Protein AF-X1HL07-F1 (afdb_monomer_lite)

Structure (mmCIF, N/CA/C/O backbone):
data_AF-X1HL07-F1
#
_entry.id   AF-X1HL07-F1
#
loop_
_atom_site.group_PDB
_atom_site.id
_atom_site.type_symbol
_atom_site.label_atom_id
_atom_site.label_alt_id
_atom_site.label_comp_id
_atom_site.label_asym_id
_atom_site.label_entity_id
_atom_site.label_seq_id
_atom_site.pdbx_PDB_ins_code
_atom_site.Cartn_x
_atom_site.Cartn_y
_atom_site.Cartn_z
_atom_site.occupancy
_atom_site.B_iso_or_equiv
_atom_site.auth_seq_id
_atom_site.auth_comp_id
_atom_site.auth_asym_id
_atom_site.auth_atom_id
_atom_site.pdbx_PDB_model_num
ATOM 1 N N . MET A 1 1 ? 3.303 -5.827 -23.801 1.00 45.56 1 MET A N 1
ATOM 2 C CA . MET A 1 1 ? 2.595 -4.565 -23.507 1.00 45.56 1 MET A CA 1
ATOM 3 C C . MET A 1 1 ? 2.241 -4.603 -22.031 1.00 45.56 1 MET A C 1
ATOM 5 O O . MET A 1 1 ? 1.543 -5.525 -21.634 1.00 45.56 1 MET A O 1
ATOM 9 N N . THR A 1 2 ? 2.821 -3.728 -21.212 1.00 63.47 2 THR A N 1
ATOM 10 C CA . THR A 1 2 ? 2.448 -3.569 -19.796 1.00 63.47 2 THR A CA 1
ATOM 11 C C . THR A 1 2 ? 1.258 -2.620 -19.727 1.00 63.47 2 THR A C 1
ATOM 13 O O . THR A 1 2 ? 1.302 -1.562 -20.354 1.00 63.47 2 THR A O 1
ATOM 16 N N . ASP A 1 3 ? 0.193 -2.996 -19.029 1.00 84.56 3 ASP A N 1
ATOM 17 C CA . ASP A 1 3 ? -0.925 -2.097 -18.741 1.00 84.56 3 ASP A CA 1
ATOM 18 C C . ASP A 1 3 ? -0.724 -1.376 -17.399 1.00 84.56 3 ASP A C 1
ATOM 20 O O . ASP A 1 3 ? 0.191 -1.688 -16.631 1.00 84.56 3 ASP A O 1
ATOM 24 N N . LYS A 1 4 ? -1.538 -0.341 -17.158 1.00 87.31 4 LYS A N 1
ATOM 25 C CA . LYS A 1 4 ? -1.341 0.608 -16.055 1.00 87.31 4 LYS A CA 1
ATOM 26 C C . LYS A 1 4 ? -1.355 -0.077 -14.686 1.00 87.31 4 LYS A C 1
ATOM 28 O O . LYS A 1 4 ? -0.523 0.256 -13.853 1.00 87.31 4 LYS A O 1
ATOM 33 N N . GLU A 1 5 ? -2.224 -1.062 -14.464 1.00 91.94 5 GLU A N 1
ATOM 34 C CA . GLU A 1 5 ? -2.338 -1.789 -13.191 1.00 91.94 5 GLU A CA 1
ATOM 35 C C . GLU A 1 5 ? -1.048 -2.526 -12.850 1.00 91.94 5 GLU A C 1
ATOM 37 O O . GLU A 1 5 ? -0.575 -2.472 -11.714 1.00 91.94 5 GLU A O 1
ATOM 42 N N . ARG A 1 6 ? -0.436 -3.165 -13.850 1.00 90.75 6 ARG A N 1
ATOM 43 C CA . ARG A 1 6 ? 0.857 -3.812 -13.673 1.00 90.75 6 ARG A CA 1
ATOM 44 C C . ARG A 1 6 ? 1.940 -2.799 -13.326 1.00 90.75 6 ARG A C 1
ATOM 46 O O . ARG A 1 6 ? 2.697 -3.038 -12.393 1.00 90.75 6 ARG A O 1
ATOM 53 N N . THR A 1 7 ? 1.992 -1.668 -14.032 1.00 89.31 7 THR A N 1
ATOM 54 C CA . THR A 1 7 ? 2.958 -0.595 -13.748 1.00 89.31 7 THR A CA 1
ATOM 55 C C . THR A 1 7 ? 2.790 -0.040 -12.333 1.00 89.31 7 THR A C 1
ATOM 57 O O . THR A 1 7 ? 3.783 0.143 -11.631 1.00 89.31 7 THR A O 1
ATOM 60 N N . VAL A 1 8 ? 1.549 0.172 -11.887 1.00 90.19 8 VAL A N 1
ATOM 61 C CA . VAL A 1 8 ? 1.236 0.591 -10.514 1.00 90.19 8 VAL A CA 1
ATOM 62 C C . VAL A 1 8 ? 1.814 -0.400 -9.508 1.00 90.19 8 VAL A C 1
ATOM 64 O O . VAL A 1 8 ? 2.568 -0.005 -8.619 1.00 90.19 8 VAL A O 1
ATOM 67 N N . LEU A 1 9 ? 1.522 -1.691 -9.666 1.00 93.19 9 LEU A N 1
ATOM 68 C CA . LEU A 1 9 ? 2.021 -2.718 -8.752 1.00 93.19 9 LEU A CA 1
ATOM 69 C C . LEU A 1 9 ? 3.541 -2.863 -8.800 1.00 93.19 9 LEU A C 1
ATOM 71 O O . LEU A 1 9 ? 4.159 -3.016 -7.749 1.00 93.19 9 LEU A O 1
ATOM 75 N N . ASP A 1 10 ? 4.151 -2.770 -9.980 1.00 90.62 10 ASP A N 1
ATOM 76 C CA . ASP A 1 10 ? 5.605 -2.813 -10.133 1.00 90.62 10 ASP A CA 1
ATOM 77 C C . ASP A 1 10 ? 6.269 -1.647 -9.380 1.00 90.62 10 ASP A C 1
ATOM 79 O O . ASP A 1 10 ? 7.224 -1.877 -8.633 1.00 90.62 10 ASP A O 1
ATOM 83 N N . CYS A 1 11 ? 5.724 -0.427 -9.463 1.00 89.88 11 CYS A N 1
ATOM 84 C CA . CYS A 1 11 ? 6.251 0.710 -8.704 1.00 89.88 11 CYS A CA 1
ATOM 85 C C . CYS A 1 11 ? 6.007 0.602 -7.190 1.00 89.88 11 CYS A C 1
ATOM 87 O O . CYS A 1 11 ? 6.864 1.008 -6.407 1.00 89.88 11 CYS A O 1
ATOM 89 N N . ILE A 1 12 ? 4.895 0.011 -6.743 1.00 92.12 12 ILE A N 1
ATOM 90 C CA . ILE A 1 12 ? 4.660 -0.257 -5.309 1.00 92.12 12 ILE A CA 1
ATOM 91 C C . ILE A 1 12 ? 5.617 -1.341 -4.789 1.00 92.12 12 ILE A C 1
ATOM 93 O O . ILE A 1 12 ? 6.099 -1.289 -3.652 1.00 92.12 12 ILE A O 1
ATOM 97 N N . ARG A 1 13 ? 5.891 -2.353 -5.613 1.00 91.38 13 ARG A N 1
ATOM 98 C CA . ARG A 1 13 ? 6.775 -3.473 -5.281 1.00 91.38 13 ARG A CA 1
ATOM 99 C C . ARG A 1 13 ? 8.238 -3.037 -5.232 1.00 91.38 13 ARG A C 1
ATOM 101 O O . ARG A 1 13 ? 8.970 -3.482 -4.344 1.00 91.38 13 ARG A O 1
ATOM 108 N N . ARG A 1 14 ? 8.642 -2.175 -6.168 1.00 86.75 14 ARG A N 1
ATOM 109 C CA . ARG A 1 14 ? 10.006 -1.665 -6.365 1.00 86.75 14 ARG A CA 1
ATOM 110 C C . ARG A 1 14 ? 10.023 -0.132 -6.431 1.00 86.75 14 ARG A C 1
ATOM 112 O O . ARG A 1 14 ? 10.353 0.436 -7.473 1.00 86.75 14 ARG A O 1
ATOM 119 N N . PRO A 1 15 ? 9.707 0.561 -5.322 1.00 83.06 15 PRO A N 1
ATOM 120 C CA . PRO A 1 15 ? 9.720 2.023 -5.296 1.00 83.06 15 PRO A CA 1
ATOM 121 C C . PRO A 1 15 ? 11.128 2.586 -5.542 1.00 83.06 15 PRO A C 1
ATOM 123 O O . PRO A 1 15 ? 11.262 3.687 -6.064 1.00 83.06 15 PRO A O 1
ATOM 126 N N . ASP A 1 16 ? 12.181 1.806 -5.266 1.00 79.88 16 ASP A N 1
ATOM 127 C CA . ASP A 1 16 ? 13.574 2.111 -5.614 1.00 79.88 16 ASP A CA 1
ATOM 128 C C . ASP A 1 16 ? 13.797 2.303 -7.123 1.00 79.88 16 ASP A C 1
ATOM 130 O O . ASP A 1 16 ? 14.683 3.052 -7.525 1.00 79.88 16 ASP A O 1
ATOM 134 N N . CYS A 1 17 ? 12.975 1.671 -7.964 1.00 80.81 17 CYS A N 1
ATOM 135 C CA . CYS A 1 17 ? 13.030 1.811 -9.418 1.00 80.81 17 CYS A CA 1
ATOM 136 C C . CYS A 1 17 ? 12.153 2.954 -9.955 1.00 80.81 17 CYS A C 1
ATOM 138 O O . CYS A 1 17 ? 12.272 3.285 -11.132 1.00 80.81 17 CYS A O 1
ATOM 140 N N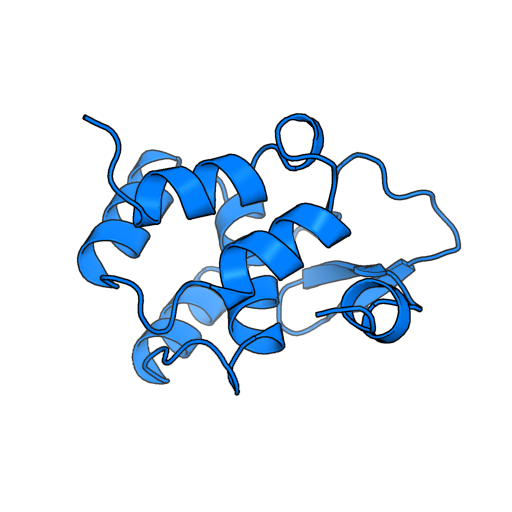 . CYS A 1 18 ? 11.297 3.554 -9.120 1.00 75.94 18 CYS A N 1
ATOM 141 C CA . CYS A 1 18 ? 10.356 4.609 -9.515 1.00 75.94 18 CYS A CA 1
ATOM 142 C C . CYS A 1 18 ? 10.615 5.944 -8.793 1.00 75.94 18 CYS A C 1
ATOM 144 O O . CYS A 1 18 ? 9.706 6.753 -8.687 1.00 75.94 18 CYS A O 1
ATOM 146 N N . GLY A 1 19 ? 11.833 6.187 -8.286 1.00 75.75 19 GLY A N 1
ATOM 147 C CA . GLY A 1 19 ? 12.191 7.459 -7.636 1.00 75.75 19 GLY A CA 1
ATOM 148 C C . GLY A 1 19 ? 11.763 7.585 -6.167 1.00 75.75 19 GLY A C 1
ATOM 149 O O . GLY A 1 19 ? 11.864 8.662 -5.588 1.00 75.75 19 GLY A O 1
ATOM 150 N N . GLY A 1 20 ? 11.327 6.489 -5.540 1.00 84.88 20 GLY A N 1
ATOM 151 C CA . GLY A 1 20 ? 10.909 6.440 -4.140 1.00 84.88 20 GLY A CA 1
ATOM 152 C C . GLY A 1 20 ? 9.408 6.658 -3.934 1.00 84.88 20 GLY A C 1
ATOM 153 O O . GLY A 1 20 ? 8.607 6.628 -4.866 1.00 84.88 20 GLY A O 1
ATOM 154 N N . LEU A 1 21 ? 9.010 6.840 -2.670 1.00 85.50 21 LEU A N 1
ATOM 155 C CA . LEU A 1 21 ? 7.598 6.968 -2.290 1.00 85.50 21 LEU A CA 1
ATOM 156 C C . LEU A 1 21 ? 6.933 8.233 -2.852 1.00 85.50 21 LEU A C 1
ATOM 158 O O . LEU A 1 21 ? 5.763 8.188 -3.214 1.00 85.50 21 LEU A O 1
ATOM 162 N N . GLU A 1 22 ? 7.657 9.350 -2.907 1.00 84.56 22 GLU A N 1
ATOM 163 C CA . GLU A 1 22 ? 7.125 10.627 -3.397 1.00 84.56 22 GLU A CA 1
ATOM 164 C C . GLU A 1 22 ? 6.692 10.525 -4.863 1.00 84.56 22 GLU A C 1
ATOM 166 O O . GLU A 1 22 ? 5.544 10.807 -5.199 1.00 84.56 22 GLU A O 1
ATOM 171 N N . GLU A 1 23 ? 7.589 10.043 -5.724 1.00 84.62 23 GLU A N 1
ATOM 172 C CA . GLU A 1 23 ? 7.321 9.871 -7.152 1.00 84.62 23 GLU A CA 1
ATOM 173 C C . GLU A 1 23 ? 6.281 8.780 -7.421 1.00 84.62 23 GLU A C 1
ATOM 175 O O . GLU A 1 23 ? 5.479 8.908 -8.346 1.00 84.62 23 GLU A O 1
ATOM 180 N N . LEU A 1 24 ? 6.211 7.748 -6.572 1.00 86.38 24 LEU A N 1
ATOM 181 C CA . LEU A 1 24 ? 5.120 6.775 -6.599 1.00 86.38 24 LEU A CA 1
ATOM 182 C C . LEU A 1 24 ? 3.765 7.447 -6.340 1.00 86.38 24 LEU A C 1
ATOM 184 O O . LEU A 1 24 ? 2.839 7.251 -7.122 1.00 86.38 24 LEU A O 1
ATOM 188 N N . ILE A 1 25 ? 3.640 8.243 -5.271 1.00 86.38 25 ILE A N 1
ATOM 189 C CA . ILE A 1 25 ? 2.391 8.946 -4.933 1.00 86.38 25 ILE A CA 1
ATOM 190 C C . ILE A 1 25 ? 2.007 9.913 -6.061 1.00 86.38 25 ILE A C 1
ATOM 192 O O . ILE A 1 25 ? 0.867 9.871 -6.519 1.00 86.38 25 ILE A O 1
ATOM 196 N N . LYS A 1 26 ? 2.957 10.709 -6.568 1.00 84.38 26 LYS A N 1
ATOM 197 C CA . LYS A 1 26 ? 2.743 11.608 -7.717 1.00 84.38 26 LYS A CA 1
ATOM 198 C C . LYS A 1 26 ? 2.278 10.866 -8.959 1.00 84.38 26 LYS A C 1
ATOM 200 O O . LYS A 1 26 ? 1.317 11.274 -9.602 1.00 84.38 26 LYS A O 1
ATOM 205 N N . SER A 1 27 ? 2.941 9.769 -9.308 1.00 83.94 27 SER A N 1
ATOM 206 C CA . SER A 1 27 ? 2.580 8.976 -10.487 1.00 83.94 27 SER A CA 1
ATOM 207 C C . SER A 1 27 ? 1.180 8.387 -10.346 1.00 83.94 27 SER A C 1
ATOM 209 O O . SER A 1 27 ? 0.420 8.362 -11.312 1.00 83.94 27 SER A O 1
ATOM 211 N N . LEU A 1 28 ? 0.824 7.943 -9.138 1.00 83.50 28 LEU A N 1
ATOM 212 C CA . LEU A 1 28 ? -0.494 7.390 -8.855 1.00 83.50 28 LEU A CA 1
ATOM 213 C C . LEU A 1 28 ? -1.609 8.430 -8.899 1.00 83.50 28 LEU A C 1
ATOM 215 O O . LEU A 1 28 ? -2.714 8.102 -9.324 1.00 83.50 28 LEU A O 1
ATOM 219 N N . ASP A 1 29 ? -1.303 9.674 -8.546 1.00 77.38 29 ASP A N 1
ATOM 220 C CA . ASP A 1 29 ? -2.245 10.792 -8.593 1.00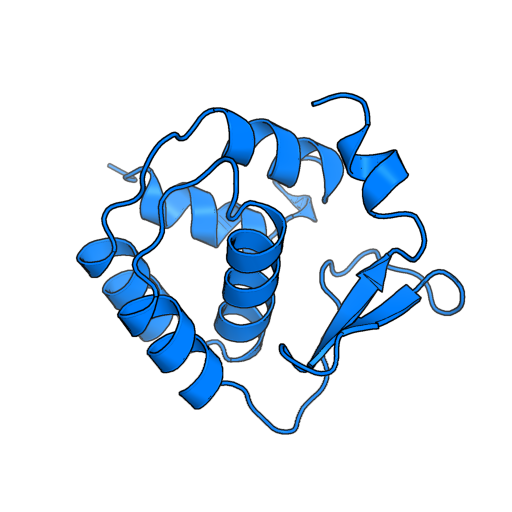 77.38 29 ASP A CA 1
ATOM 221 C C . ASP A 1 29 ? -2.788 11.083 -9.999 1.00 77.38 29 ASP A C 1
ATOM 223 O O . ASP A 1 29 ? -3.919 11.532 -10.168 1.00 77.38 29 ASP A O 1
ATOM 227 N N . HIS A 1 30 ? -2.017 10.753 -11.037 1.00 80.44 30 HIS A N 1
ATOM 228 C CA . HIS A 1 30 ? -2.443 10.930 -12.425 1.00 80.44 30 HIS A CA 1
ATOM 229 C C . HIS A 1 30 ? -3.500 9.902 -12.866 1.00 80.44 30 HIS A C 1
ATOM 231 O O . HIS A 1 30 ? -4.119 10.067 -13.923 1.00 80.44 30 HIS A O 1
ATOM 237 N N . PHE A 1 31 ? -3.732 8.836 -12.091 1.00 80.00 31 PHE A N 1
ATOM 238 C CA . PHE A 1 31 ? -4.751 7.835 -12.395 1.00 80.00 31 PHE A CA 1
ATOM 239 C C . PHE A 1 31 ? -6.043 8.117 -11.627 1.00 80.00 31 PHE A C 1
ATOM 241 O O . PHE A 1 31 ? -6.114 7.974 -10.416 1.00 80.00 31 PHE A O 1
ATOM 248 N N . THR A 1 32 ? -7.127 8.407 -12.345 1.00 78.31 32 THR A N 1
ATOM 249 C CA . THR A 1 32 ? -8.456 8.608 -11.733 1.00 78.31 32 THR A CA 1
ATOM 250 C C . THR A 1 32 ? -9.166 7.297 -11.371 1.00 78.31 32 THR A C 1
ATOM 252 O O . THR A 1 32 ? -10.066 7.266 -10.530 1.00 78.31 32 THR A O 1
ATOM 255 N N . SER A 1 33 ? -8.794 6.195 -12.029 1.00 83.31 33 SER A N 1
ATOM 256 C CA . SER A 1 33 ? -9.380 4.867 -11.824 1.00 83.31 33 SER A CA 1
ATOM 257 C C . SER A 1 33 ? -8.428 3.751 -12.251 1.00 83.31 33 SER A C 1
ATOM 259 O O . SER A 1 33 ? -7.622 3.912 -13.176 1.00 83.31 33 SER A O 1
ATOM 261 N N . LEU A 1 34 ? -8.575 2.594 -11.608 1.00 88.19 34 LEU A N 1
ATOM 262 C CA . LEU A 1 34 ? -7.865 1.354 -11.912 1.00 88.19 34 LEU A CA 1
ATOM 263 C C . LEU A 1 34 ? -8.876 0.265 -12.283 1.00 88.19 34 LEU A C 1
ATOM 265 O O . LEU A 1 34 ? -9.982 0.229 -11.742 1.00 88.19 34 LEU A O 1
ATOM 269 N N . ASP A 1 35 ? -8.497 -0.614 -13.204 1.00 92.12 35 ASP A N 1
ATOM 270 C CA . ASP A 1 35 ? -9.216 -1.855 -13.465 1.00 92.12 35 ASP A CA 1
ATOM 271 C C . ASP A 1 35 ? -8.951 -2.823 -12.307 1.00 92.12 35 ASP A C 1
ATOM 273 O O . ASP A 1 35 ? -7.870 -3.395 -12.165 1.00 92.12 35 ASP A O 1
ATOM 277 N N . ILE A 1 36 ? -9.950 -2.967 -11.441 1.00 92.12 36 ILE A N 1
ATOM 278 C CA . ILE A 1 36 ? -9.840 -3.760 -10.218 1.00 92.12 36 ILE A CA 1
ATOM 279 C C . ILE A 1 36 ? -9.595 -5.238 -10.523 1.00 92.12 36 ILE A C 1
ATOM 281 O O . ILE A 1 36 ? -8.816 -5.871 -9.817 1.00 92.12 36 ILE A O 1
ATOM 285 N N . ALA A 1 37 ? -10.199 -5.777 -11.586 1.00 92.69 37 ALA A N 1
ATOM 286 C CA . ALA A 1 37 ? -10.039 -7.185 -11.937 1.00 92.69 37 ALA A CA 1
ATOM 287 C C . ALA A 1 37 ? -8.593 -7.486 -12.345 1.00 92.69 37 ALA A C 1
ATOM 289 O O . ALA A 1 37 ? -8.011 -8.473 -11.902 1.00 92.69 37 ALA A O 1
ATOM 290 N N . LYS A 1 38 ? -7.983 -6.594 -13.132 1.00 94.19 38 LYS A N 1
ATOM 291 C CA . LYS A 1 38 ? -6.569 -6.712 -13.507 1.00 94.19 38 LYS A CA 1
ATOM 292 C C . LYS A 1 38 ? -5.633 -6.509 -12.328 1.00 94.19 38 LYS A C 1
ATOM 294 O O . LYS A 1 38 ? -4.651 -7.234 -12.192 1.00 94.19 38 LYS A O 1
ATOM 299 N N . LEU A 1 39 ? -5.913 -5.512 -11.491 1.00 94.38 39 LEU A N 1
ATOM 300 C CA . LEU A 1 39 ? -5.109 -5.244 -10.305 1.00 94.38 39 LEU A CA 1
ATOM 301 C C . LEU A 1 39 ? -5.082 -6.470 -9.382 1.00 94.38 39 LEU A C 1
ATOM 303 O O . LEU A 1 39 ? -4.007 -6.851 -8.918 1.00 94.38 39 LEU A O 1
ATOM 307 N N . ASP A 1 40 ? -6.237 -7.105 -9.177 1.00 94.56 40 ASP A N 1
ATOM 308 C CA . ASP A 1 40 ? -6.356 -8.315 -8.368 1.00 94.56 40 ASP A CA 1
ATOM 309 C C . ASP A 1 40 ? -5.649 -9.515 -9.012 1.00 94.56 40 ASP A C 1
ATOM 311 O O . ASP A 1 40 ? -4.833 -10.168 -8.362 1.00 94.56 40 ASP A O 1
ATOM 315 N N . GLU A 1 41 ? -5.849 -9.737 -10.320 1.00 95.12 41 GLU A N 1
ATOM 316 C CA . GLU A 1 41 ? -5.151 -10.790 -11.072 1.00 95.12 41 GLU A CA 1
ATOM 317 C C . GLU A 1 41 ? -3.630 -10.667 -10.910 1.00 95.12 41 GLU A C 1
ATOM 319 O O . GLU A 1 41 ? -2.928 -11.652 -10.666 1.00 95.12 41 GLU A O 1
ATOM 324 N N . TYR A 1 42 ? -3.090 -9.455 -11.028 1.00 95.81 42 TYR A N 1
ATOM 325 C CA . TYR A 1 42 ? -1.657 -9.244 -10.879 1.00 95.81 42 TYR A CA 1
ATOM 326 C C . TYR A 1 42 ? -1.176 -9.429 -9.441 1.00 95.81 42 TYR A C 1
ATOM 328 O O . TYR A 1 42 ? -0.113 -10.022 -9.252 1.00 95.81 42 TYR A O 1
ATOM 336 N N . LEU A 1 43 ? -1.926 -8.968 -8.435 1.00 95.44 43 LEU A N 1
ATOM 337 C CA . LEU A 1 43 ? -1.591 -9.207 -7.027 1.00 95.44 43 LEU A CA 1
ATOM 338 C C . LEU A 1 43 ? -1.505 -10.706 -6.720 1.00 95.44 43 LEU A C 1
ATOM 340 O O . LEU A 1 43 ? -0.512 -11.150 -6.130 1.00 95.44 43 LEU A O 1
ATOM 344 N N . ASP A 1 44 ? -2.480 -11.484 -7.188 1.00 94.81 44 ASP A N 1
ATOM 345 C CA . ASP A 1 44 ? -2.502 -12.939 -7.032 1.00 94.81 44 ASP A CA 1
ATOM 346 C C . ASP A 1 44 ? -1.329 -13.600 -7.767 1.00 94.81 44 ASP A C 1
ATOM 348 O O . ASP A 1 44 ? -0.656 -14.475 -7.217 1.00 94.81 44 ASP A O 1
ATOM 352 N N . ARG A 1 45 ? -1.009 -13.135 -8.981 1.00 95.25 45 ARG A N 1
ATOM 353 C CA . ARG A 1 45 ? 0.139 -13.629 -9.758 1.00 95.25 45 ARG A CA 1
ATOM 354 C C . ARG A 1 45 ? 1.486 -13.325 -9.112 1.00 95.25 45 ARG A C 1
ATOM 356 O O . ARG A 1 45 ? 2.406 -14.129 -9.253 1.00 95.25 45 ARG A O 1
ATOM 363 N N . PHE A 1 46 ? 1.634 -12.183 -8.441 1.00 94.00 46 PHE A N 1
ATOM 364 C CA . PHE A 1 46 ? 2.841 -11.895 -7.665 1.00 94.00 46 PHE A CA 1
ATOM 365 C C . PHE A 1 46 ? 2.926 -12.780 -6.419 1.00 94.00 46 PHE A C 1
ATOM 367 O O . PHE A 1 46 ? 4.025 -13.181 -6.041 1.00 94.00 46 PHE A O 1
ATOM 374 N N . GLY A 1 47 ? 1.793 -13.087 -5.778 1.00 93.75 47 GLY A N 1
ATOM 375 C CA . GLY A 1 47 ? 1.743 -13.960 -4.601 1.00 93.75 47 GLY A CA 1
ATOM 376 C C . GLY A 1 47 ? 2.448 -13.376 -3.368 1.00 93.75 47 GLY A C 1
ATOM 377 O O . GLY A 1 47 ? 2.841 -14.105 -2.456 1.00 93.75 47 GLY A O 1
ATOM 378 N N . GLU A 1 48 ? 2.638 -12.055 -3.328 1.00 94.62 48 GLU A N 1
ATOM 379 C CA . GLU A 1 48 ? 3.408 -11.367 -2.293 1.00 94.62 48 GLU A CA 1
ATOM 380 C C . GLU A 1 48 ? 2.498 -10.660 -1.284 1.00 94.62 48 GLU A C 1
ATOM 382 O O . GLU A 1 48 ? 1.934 -9.601 -1.558 1.00 94.62 48 GLU A O 1
ATOM 387 N N . ARG A 1 49 ? 2.432 -11.175 -0.049 1.00 94.38 49 ARG A N 1
ATOM 388 C CA . ARG A 1 49 ? 1.647 -10.536 1.028 1.00 94.38 49 ARG A CA 1
ATOM 389 C C . ARG A 1 49 ? 2.090 -9.103 1.329 1.00 94.38 49 ARG A C 1
ATOM 391 O O . ARG A 1 49 ? 1.254 -8.245 1.594 1.00 94.38 49 ARG A O 1
ATOM 398 N N . SER A 1 50 ? 3.393 -8.826 1.253 1.00 94.75 50 SER A N 1
ATOM 399 C CA . SER A 1 50 ? 3.921 -7.466 1.403 1.00 94.75 50 SER A CA 1
ATOM 400 C C . SER A 1 50 ? 3.370 -6.518 0.346 1.00 94.75 50 SER A C 1
ATOM 402 O O . SER A 1 50 ? 3.098 -5.364 0.660 1.00 94.75 50 SER A O 1
ATOM 404 N N . LEU A 1 51 ? 3.190 -6.995 -0.888 1.00 95.94 51 LEU A N 1
ATOM 405 C CA . LEU A 1 51 ? 2.658 -6.186 -1.976 1.00 95.94 51 LEU A CA 1
ATOM 406 C C . LEU A 1 51 ? 1.173 -5.893 -1.764 1.00 95.94 51 LEU A C 1
ATOM 408 O O . LEU A 1 51 ? 0.777 -4.740 -1.896 1.00 95.94 51 LEU A O 1
ATOM 412 N N . VAL A 1 52 ? 0.381 -6.884 -1.345 1.00 96.94 52 VAL A N 1
ATOM 413 C CA . VAL A 1 52 ? -1.036 -6.692 -0.983 1.00 96.94 52 VAL A CA 1
ATOM 414 C C . VAL A 1 52 ? -1.178 -5.640 0.120 1.00 96.94 52 VAL A C 1
ATOM 416 O O . VAL A 1 52 ? -1.919 -4.671 -0.033 1.00 96.94 52 VAL A O 1
ATOM 419 N N . GLN A 1 53 ? -0.410 -5.773 1.205 1.00 97.31 53 GLN A N 1
ATOM 420 C CA . GLN A 1 53 ? -0.453 -4.849 2.342 1.00 97.31 53 GLN A CA 1
ATOM 421 C C . GLN A 1 53 ? -0.033 -3.418 1.962 1.00 97.31 53 GLN A C 1
ATOM 423 O O . GLN A 1 53 ? -0.687 -2.454 2.364 1.00 97.31 53 GLN A O 1
ATOM 428 N N . ARG A 1 54 ? 1.034 -3.262 1.165 1.00 96.06 54 ARG A N 1
ATOM 429 C CA . ARG A 1 54 ? 1.481 -1.950 0.660 1.00 96.06 54 ARG A CA 1
ATOM 430 C C . ARG A 1 54 ? 0.465 -1.329 -0.293 1.00 96.06 54 ARG A C 1
ATOM 432 O O . ARG A 1 54 ? 0.164 -0.149 -0.161 1.00 96.06 54 ARG A O 1
ATOM 439 N N . THR A 1 55 ? -0.073 -2.124 -1.215 1.00 95.56 55 THR A N 1
ATOM 440 C CA . THR A 1 55 ? -1.067 -1.675 -2.198 1.00 95.56 55 THR A CA 1
ATOM 441 C C . THR A 1 55 ? -2.323 -1.193 -1.496 1.00 95.56 55 THR A C 1
ATOM 443 O O . THR A 1 55 ? -2.768 -0.077 -1.742 1.00 95.56 55 THR A O 1
ATOM 446 N N . GLY A 1 56 ? -2.840 -1.979 -0.554 1.00 95.88 56 GLY A N 1
ATOM 447 C CA . GLY A 1 56 ? -3.994 -1.592 0.241 1.00 95.88 56 GLY A CA 1
ATOM 448 C C . GLY A 1 56 ? -3.779 -0.288 1.006 1.00 95.88 56 GLY A C 1
ATOM 449 O O . GLY A 1 56 ? -4.634 0.592 0.955 1.00 95.88 56 GLY A O 1
ATOM 450 N N . PHE A 1 57 ? -2.609 -0.108 1.632 1.00 95.88 57 PHE A N 1
ATOM 451 C CA . PHE A 1 57 ? -2.276 1.157 2.289 1.00 95.88 57 PHE A CA 1
ATOM 452 C C . PHE A 1 57 ? -2.283 2.345 1.318 1.00 95.88 57 PHE A C 1
ATOM 454 O O . PHE A 1 57 ? -2.852 3.385 1.638 1.00 95.88 57 PHE A O 1
ATOM 461 N N . ILE A 1 58 ? -1.663 2.205 0.146 1.00 93.31 58 ILE A N 1
ATOM 462 C CA . ILE A 1 58 ? -1.557 3.289 -0.838 1.00 93.31 58 ILE A CA 1
ATOM 463 C C . ILE A 1 58 ? -2.928 3.657 -1.408 1.00 93.31 58 ILE A C 1
ATOM 465 O O . ILE A 1 58 ? -3.244 4.840 -1.501 1.00 93.31 58 ILE A O 1
ATOM 469 N N . LEU A 1 59 ? -3.763 2.668 -1.737 1.00 93.31 59 LEU A N 1
ATOM 470 C CA . LEU A 1 59 ? -5.125 2.911 -2.218 1.00 93.31 59 LEU A CA 1
ATOM 471 C C . LEU A 1 59 ? -6.008 3.557 -1.144 1.00 93.31 59 LEU A C 1
ATOM 473 O O . LEU A 1 59 ? -6.795 4.441 -1.458 1.00 93.31 59 LEU A O 1
ATOM 477 N N . ASP A 1 60 ? -5.865 3.153 0.121 1.00 93.31 60 ASP A N 1
ATOM 478 C CA . ASP A 1 60 ? -6.579 3.766 1.249 1.00 93.31 60 ASP A CA 1
ATOM 479 C C . ASP A 1 60 ? -6.114 5.209 1.496 1.00 93.31 60 ASP A C 1
ATOM 481 O O . ASP A 1 60 ? -6.927 6.090 1.772 1.00 93.31 60 ASP A O 1
ATOM 485 N N . TYR A 1 61 ? -4.812 5.474 1.350 1.00 91.69 61 TYR A N 1
ATOM 486 C CA . TYR A 1 61 ? -4.252 6.821 1.455 1.00 91.69 61 TYR A CA 1
ATOM 487 C C . TYR A 1 61 ? -4.737 7.7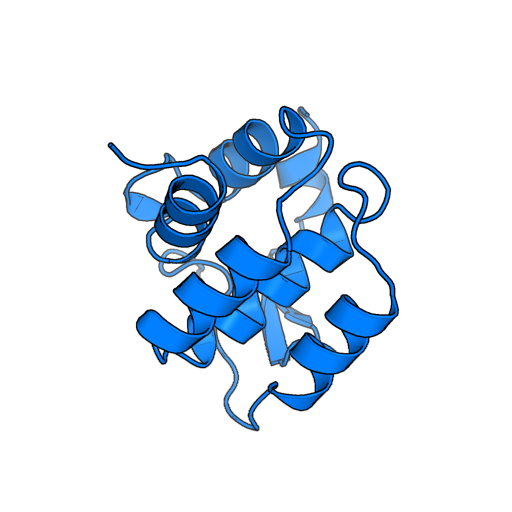35 0.321 1.00 91.69 61 TYR A C 1
ATOM 489 O O . TYR A 1 61 ? -5.066 8.892 0.558 1.00 91.69 61 TYR A O 1
ATOM 497 N N . LEU A 1 62 ? -4.843 7.201 -0.897 1.00 89.19 62 LEU A N 1
ATOM 498 C CA . LEU A 1 62 ? -5.282 7.928 -2.090 1.00 89.19 62 LEU A CA 1
ATOM 499 C C . LEU A 1 62 ? -6.782 7.795 -2.377 1.00 89.19 62 LEU A C 1
ATOM 501 O O . LEU A 1 62 ? -7.219 8.144 -3.469 1.00 89.19 62 LEU A O 1
ATOM 505 N N . LYS A 1 63 ? -7.592 7.315 -1.429 1.00 88.38 63 LYS A N 1
ATOM 506 C CA . LYS A 1 63 ? -9.017 7.000 -1.649 1.00 88.38 63 LYS A CA 1
ATOM 507 C C . LYS A 1 63 ? -9.869 8.179 -2.137 1.00 88.38 63 LYS A C 1
ATOM 509 O O . LYS A 1 63 ? -10.887 7.964 -2.787 1.00 88.38 63 LYS A O 1
ATOM 514 N N . ASP A 1 64 ? -9.462 9.407 -1.816 1.00 86.38 64 ASP A N 1
ATOM 515 C CA . ASP A 1 64 ? -10.155 10.631 -2.238 1.00 86.38 64 ASP A CA 1
ATOM 516 C C . ASP A 1 64 ? -9.791 11.032 -3.680 1.00 86.38 64 ASP A C 1
ATOM 518 O O . ASP A 1 64 ? -10.463 11.866 -4.284 1.00 86.38 64 ASP A O 1
ATOM 522 N N . ARG A 1 65 ? -8.736 10.425 -4.241 1.00 84.44 65 ARG A N 1
ATOM 523 C CA . ARG A 1 65 ? -8.182 10.722 -5.569 1.00 84.44 65 ARG A CA 1
ATOM 524 C C . ARG A 1 65 ? -8.388 9.572 -6.560 1.00 84.44 65 ARG A C 1
ATOM 526 O O . ARG A 1 65 ? -8.777 9.797 -7.703 1.00 84.44 65 ARG A O 1
ATOM 533 N N . ILE A 1 66 ? -8.203 8.332 -6.103 1.00 85.88 66 ILE A N 1
ATOM 534 C CA . ILE A 1 66 ? -8.396 7.107 -6.883 1.00 85.88 66 ILE A CA 1
ATOM 535 C C . ILE A 1 66 ? -9.680 6.430 -6.421 1.00 85.88 66 ILE A C 1
ATOM 537 O O . ILE A 1 66 ? -9.791 5.971 -5.281 1.00 85.88 66 ILE A O 1
ATOM 541 N N . ARG A 1 67 ? -10.652 6.300 -7.327 1.00 86.25 67 ARG A N 1
ATOM 542 C CA . ARG A 1 67 ? -11.902 5.613 -7.001 1.00 86.25 67 ARG A CA 1
ATOM 543 C C . ARG A 1 67 ? -11.678 4.105 -6.937 1.00 86.25 67 ARG A C 1
ATOM 545 O O . ARG A 1 67 ? -11.517 3.453 -7.968 1.00 86.25 67 ARG A O 1
ATOM 552 N N . VAL A 1 68 ? -11.756 3.553 -5.730 1.00 87.75 68 VAL A N 1
ATOM 553 C CA . VAL A 1 68 ? -11.701 2.109 -5.475 1.00 87.75 68 VAL A CA 1
ATOM 554 C C . VAL A 1 68 ? -12.988 1.659 -4.773 1.00 87.75 68 VAL A C 1
ATOM 556 O O . VAL A 1 68 ? -13.383 2.277 -3.782 1.00 87.75 68 VAL A O 1
ATOM 559 N N . PRO A 1 69 ? -13.677 0.605 -5.252 1.00 91.50 69 PRO A N 1
ATOM 560 C CA . PRO A 1 69 ? -14.857 0.071 -4.578 1.00 91.50 69 PRO A CA 1
ATOM 561 C C . PRO A 1 69 ? -14.549 -0.383 -3.145 1.00 91.50 69 PRO A C 1
ATOM 563 O O . PRO A 1 69 ? -13.557 -1.068 -2.895 1.00 91.50 69 PRO A O 1
ATOM 566 N N . GLY A 1 70 ? -15.437 -0.055 -2.201 1.00 92.56 70 GLY A N 1
ATOM 567 C CA . GLY A 1 70 ? -15.273 -0.441 -0.794 1.00 92.56 70 GLY A CA 1
ATOM 568 C C . GLY A 1 70 ? -15.219 -1.958 -0.581 1.00 92.56 70 GLY A C 1
ATOM 569 O O . GLY A 1 70 ? -14.486 -2.427 0.285 1.00 92.56 70 GLY A O 1
ATOM 570 N N . GLU A 1 71 ? -15.934 -2.727 -1.405 1.00 94.62 71 GLU A N 1
ATOM 571 C CA . GLU A 1 71 ? -15.899 -4.195 -1.391 1.00 94.62 71 GLU A CA 1
ATOM 572 C C . GLU A 1 71 ? -14.498 -4.733 -1.687 1.00 94.62 71 GLU A C 1
ATOM 574 O O . GLU A 1 71 ? -13.998 -5.577 -0.950 1.00 94.62 71 GLU A O 1
ATOM 579 N N . TYR A 1 72 ? -13.818 -4.169 -2.687 1.00 94.69 72 TYR A N 1
ATOM 580 C CA . TYR A 1 72 ? -12.445 -4.547 -3.010 1.00 94.69 72 TYR A CA 1
ATOM 581 C C . TYR A 1 72 ? -11.460 -4.138 -1.907 1.00 94.69 72 TYR A C 1
ATOM 583 O O . TYR A 1 72 ? -10.570 -4.901 -1.539 1.00 94.69 72 TYR A O 1
ATOM 591 N N . MET A 1 73 ? -11.654 -2.968 -1.292 1.00 95.81 73 MET A N 1
ATOM 592 C CA . MET A 1 73 ? -10.853 -2.573 -0.128 1.00 95.81 73 MET A CA 1
ATOM 593 C C . MET A 1 73 ? -11.030 -3.533 1.057 1.00 95.81 73 MET A C 1
ATOM 595 O O . MET A 1 73 ? -10.076 -3.774 1.797 1.00 95.81 73 MET A O 1
ATOM 599 N N . ASN A 1 74 ? -12.231 -4.080 1.255 1.00 96.38 74 ASN A N 1
ATOM 600 C CA . ASN A 1 74 ? -12.492 -5.081 2.290 1.00 96.38 74 ASN A CA 1
ATOM 601 C C . ASN A 1 74 ? -11.858 -6.432 1.950 1.00 96.38 74 ASN A C 1
ATOM 603 O O . ASN A 1 74 ? -11.287 -7.067 2.838 1.00 96.38 74 ASN A O 1
ATOM 607 N N . ASP A 1 75 ? -11.899 -6.834 0.681 1.00 95.81 75 ASP A N 1
ATOM 608 C CA . ASP A 1 75 ? -11.200 -8.024 0.204 1.00 95.81 75 ASP A CA 1
ATOM 609 C C . ASP A 1 75 ? -9.685 -7.926 0.459 1.00 95.81 75 ASP A C 1
ATOM 611 O O . ASP A 1 75 ? -9.126 -8.784 1.146 1.00 95.81 75 ASP A O 1
ATOM 615 N N . LEU A 1 76 ? -9.036 -6.820 0.075 1.00 96.50 76 LEU A N 1
ATOM 616 C CA . LEU A 1 76 ? -7.615 -6.592 0.371 1.00 96.50 76 LEU A CA 1
ATOM 617 C C . LEU A 1 76 ? -7.309 -6.638 1.876 1.00 96.50 76 LEU A C 1
ATOM 619 O O . LEU A 1 76 ? -6.303 -7.222 2.282 1.00 96.50 76 LEU A O 1
ATOM 623 N N . LYS A 1 77 ? -8.173 -6.056 2.722 1.00 96.50 77 LYS A N 1
ATOM 624 C CA . LYS A 1 77 ? -8.028 -6.122 4.189 1.00 96.50 77 LYS A CA 1
ATOM 625 C C . LYS A 1 77 ? -8.103 -7.557 4.710 1.00 96.50 77 LYS A C 1
ATOM 627 O O . LYS A 1 77 ? -7.364 -7.894 5.630 1.00 96.50 77 LYS A O 1
ATOM 632 N N . SER A 1 78 ? -8.943 -8.408 4.120 1.00 96.56 78 SER A N 1
ATOM 633 C CA . SER A 1 78 ? -9.050 -9.824 4.504 1.00 96.56 78 SER A CA 1
ATOM 634 C C . SER A 1 78 ? -7.769 -10.623 4.217 1.00 96.56 78 SER A C 1
ATOM 636 O O . SER A 1 78 ? -7.468 -11.592 4.914 1.00 96.56 78 SER A O 1
ATOM 638 N N . ARG A 1 79 ? -6.972 -10.174 3.238 1.00 95.62 79 ARG A 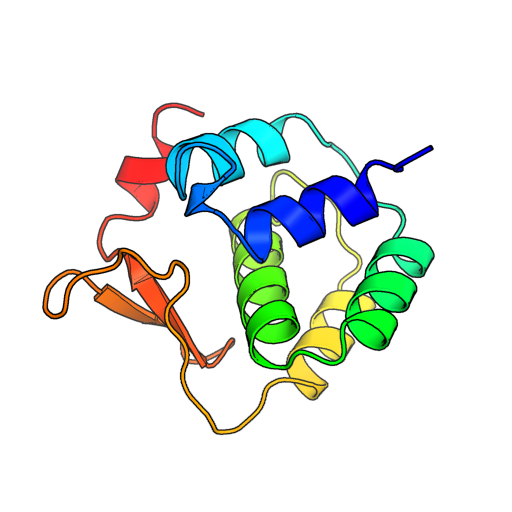N 1
ATOM 639 C CA . ARG A 1 79 ? -5.691 -10.778 2.837 1.00 95.62 79 ARG A CA 1
ATOM 640 C C . ARG A 1 79 ? -4.497 -10.283 3.673 1.00 95.62 79 ARG A C 1
ATOM 642 O O . ARG A 1 79 ? -3.380 -10.784 3.504 1.00 95.62 79 ARG A O 1
ATOM 649 N N . VAL A 1 80 ? -4.694 -9.315 4.577 1.00 95.38 80 VAL A N 1
ATOM 650 C CA . VAL A 1 80 ? -3.628 -8.766 5.435 1.00 95.38 80 VAL A CA 1
ATOM 651 C C . VAL A 1 80 ? -3.121 -9.835 6.403 1.00 95.38 80 VAL A C 1
ATOM 653 O O . VAL A 1 80 ? -3.865 -10.406 7.198 1.00 95.38 80 VAL A O 1
ATOM 656 N N . GLY A 1 81 ? -1.815 -10.098 6.351 1.00 92.12 81 GLY A N 1
ATOM 657 C CA . GLY A 1 81 ? -1.159 -11.052 7.238 1.00 92.12 81 GLY A CA 1
ATOM 658 C C . GLY A 1 81 ? -0.751 -10.458 8.590 1.00 92.12 81 GLY A C 1
ATOM 659 O O . GLY A 1 81 ? -0.685 -9.247 8.791 1.00 92.12 81 GLY A O 1
ATOM 660 N N . SER A 1 82 ? -0.361 -11.338 9.516 1.00 93.12 82 SER A N 1
ATOM 661 C CA . SER A 1 82 ? 0.185 -10.955 10.828 1.00 93.12 82 SER A CA 1
ATOM 662 C C . SER A 1 82 ? 1.572 -10.306 10.761 1.00 93.12 82 SER A C 1
ATOM 664 O O . SER A 1 82 ? 1.974 -9.606 11.692 1.00 93.12 82 SER A O 1
ATOM 666 N N . ARG A 1 83 ? 2.312 -10.507 9.663 1.00 95.56 83 ARG A N 1
ATOM 667 C CA . ARG A 1 83 ? 3.652 -9.943 9.479 1.00 95.56 83 ARG A CA 1
ATOM 668 C C . ARG A 1 83 ? 3.584 -8.462 9.109 1.00 95.56 83 ARG A C 1
ATOM 670 O O . ARG A 1 83 ? 2.878 -8.071 8.184 1.00 95.56 83 ARG A O 1
ATOM 677 N N . VAL A 1 84 ? 4.391 -7.671 9.812 1.00 94.88 84 VAL A N 1
ATOM 678 C CA . VAL A 1 84 ? 4.564 -6.245 9.538 1.00 94.88 84 VAL A CA 1
ATOM 679 C C . VAL A 1 84 ? 5.612 -6.042 8.447 1.00 94.88 84 VAL A C 1
ATOM 681 O O . VAL A 1 84 ? 6.674 -6.670 8.487 1.00 94.88 84 VAL A O 1
ATOM 684 N N . TYR A 1 85 ? 5.348 -5.139 7.505 1.00 93.94 85 TYR A N 1
ATOM 685 C CA . TYR A 1 85 ? 6.297 -4.751 6.455 1.00 93.94 85 TYR A CA 1
ATOM 686 C C . TYR A 1 85 ? 6.553 -3.246 6.462 1.00 93.94 85 TYR A C 1
ATOM 688 O O . TYR A 1 85 ? 5.724 -2.479 6.929 1.00 93.94 85 TYR A O 1
ATOM 696 N N . TYR A 1 86 ? 7.682 -2.798 5.918 1.00 92.94 86 TYR A N 1
ATOM 697 C CA . TYR A 1 86 ? 7.876 -1.382 5.594 1.00 92.94 86 TYR A CA 1
ATOM 698 C C . TYR A 1 86 ? 7.185 -1.039 4.276 1.00 92.94 86 TYR A C 1
ATOM 700 O O . TYR A 1 86 ? 7.160 -1.879 3.365 1.00 92.94 86 TYR A O 1
ATOM 708 N N . LEU A 1 87 ? 6.644 0.179 4.181 1.00 91.81 87 LEU A N 1
ATOM 709 C CA . LEU A 1 87 ? 6.004 0.689 2.970 1.00 91.81 87 LEU A CA 1
ATOM 710 C C . LEU A 1 87 ? 6.993 0.717 1.803 1.00 91.81 87 LEU A C 1
ATOM 712 O O . LEU A 1 87 ? 6.685 0.184 0.742 1.00 91.81 87 LEU A O 1
ATOM 716 N N . THR A 1 88 ? 8.201 1.235 2.035 1.00 87.31 88 THR A N 1
ATOM 717 C CA . THR A 1 88 ? 9.308 1.183 1.074 1.00 87.31 88 THR A CA 1
ATOM 718 C C . THR A 1 88 ? 10.577 0.587 1.706 1.00 87.31 88 THR A C 1
ATOM 720 O O . THR A 1 88 ? 10.740 0.652 2.929 1.00 87.31 88 THR A O 1
ATOM 723 N N . PRO A 1 89 ? 11.466 -0.057 0.920 1.00 80.06 89 PRO A N 1
ATOM 724 C CA . PRO A 1 89 ? 12.667 -0.721 1.446 1.00 80.06 89 PRO A CA 1
ATOM 725 C C . PRO A 1 89 ? 13.715 0.223 2.053 1.00 80.06 89 PRO A C 1
ATOM 727 O O . PRO A 1 89 ? 14.494 -0.199 2.901 1.00 80.06 89 PRO A O 1
ATOM 730 N N . ASP A 1 90 ? 13.746 1.482 1.621 1.00 78.81 90 ASP A N 1
ATOM 731 C CA . ASP A 1 90 ? 14.704 2.521 2.021 1.00 78.81 90 ASP A CA 1
ATOM 732 C C . ASP A 1 90 ? 14.339 3.224 3.344 1.00 78.81 90 ASP A C 1
ATOM 734 O O . ASP A 1 90 ? 15.107 4.042 3.863 1.00 78.81 90 ASP A O 1
ATOM 738 N N . MET A 1 91 ? 13.185 2.889 3.933 1.00 83.31 91 MET A N 1
ATOM 739 C CA . MET A 1 91 ? 12.741 3.470 5.197 1.00 83.31 91 MET A CA 1
ATOM 740 C C . MET A 1 91 ? 13.686 3.139 6.355 1.00 83.31 91 MET A C 1
ATOM 742 O O . MET A 1 91 ? 13.965 1.979 6.659 1.00 83.31 91 MET A O 1
ATOM 746 N N . LYS A 1 92 ? 14.104 4.178 7.085 1.00 76.00 92 LYS A N 1
ATOM 747 C CA . LYS A 1 92 ? 14.969 4.040 8.263 1.00 76.00 92 LYS A CA 1
ATOM 748 C C . LYS A 1 92 ? 14.165 3.804 9.554 1.00 76.00 92 LYS A C 1
ATOM 750 O O . LYS A 1 92 ? 13.105 4.417 9.741 1.00 76.00 92 LYS A O 1
ATOM 755 N N . PRO A 1 93 ? 14.675 2.979 10.489 1.00 70.06 93 PRO A N 1
ATOM 756 C CA . PRO A 1 93 ? 14.135 2.890 11.845 1.00 70.06 93 PRO A CA 1
ATOM 757 C C . PRO A 1 93 ? 14.139 4.270 12.527 1.00 70.06 93 PRO A C 1
ATOM 759 O O . PRO A 1 93 ? 15.130 4.989 12.454 1.00 70.06 93 PRO A O 1
ATOM 762 N N . GLY A 1 94 ? 13.028 4.653 13.166 1.00 77.94 94 GLY A N 1
ATOM 763 C CA . GLY A 1 94 ? 12.883 5.922 13.903 1.00 77.94 94 GLY A CA 1
ATOM 764 C C . GLY A 1 94 ? 11.923 6.939 13.269 1.00 77.94 94 GLY A C 1
ATOM 765 O O . GLY A 1 94 ? 11.170 7.587 13.992 1.00 77.94 94 GLY A O 1
ATOM 766 N N . ASN A 1 95 ? 11.835 6.992 11.935 1.00 81.56 95 ASN A N 1
ATOM 767 C CA . ASN A 1 95 ? 10.979 7.953 11.211 1.00 81.56 95 ASN A CA 1
ATOM 768 C C . ASN A 1 95 ? 9.680 7.342 10.661 1.00 81.56 95 ASN A C 1
ATOM 770 O O . ASN A 1 95 ? 9.021 7.909 9.789 1.00 81.56 95 ASN A O 1
ATOM 774 N N . SER A 1 96 ? 9.280 6.188 11.192 1.00 90.44 96 SER A N 1
ATOM 775 C CA . SER A 1 96 ? 8.083 5.461 10.775 1.00 90.44 96 SER A CA 1
ATOM 776 C C . SER A 1 96 ? 7.082 5.268 11.913 1.00 90.44 96 SER A C 1
ATOM 778 O O . SER A 1 96 ? 7.412 5.375 13.102 1.00 90.44 96 SER A O 1
ATOM 780 N N . LYS A 1 97 ? 5.824 5.035 11.538 1.00 92.81 97 LYS A N 1
ATOM 781 C CA . LYS A 1 97 ? 4.716 4.657 12.420 1.00 92.81 97 LYS A CA 1
ATOM 782 C C . LYS A 1 97 ? 3.996 3.447 11.832 1.00 92.81 97 LYS A C 1
ATOM 784 O O . LYS A 1 97 ? 3.905 3.319 10.615 1.00 92.81 97 LYS A O 1
ATOM 789 N N . LEU A 1 98 ? 3.494 2.557 12.683 1.00 94.81 98 LEU A N 1
ATOM 790 C CA . LEU A 1 98 ? 2.722 1.399 12.234 1.00 94.81 98 LEU A CA 1
ATOM 791 C C . LEU A 1 98 ? 1.300 1.827 11.856 1.00 94.81 98 LEU A C 1
ATOM 793 O O . LEU A 1 98 ? 0.551 2.306 12.709 1.00 94.81 98 LEU A O 1
ATOM 797 N N . ASN A 1 99 ? 0.907 1.599 10.605 1.00 96.12 99 ASN A N 1
ATOM 798 C CA . ASN A 1 99 ? -0.493 1.542 10.215 1.00 96.12 99 ASN A CA 1
ATOM 799 C C . ASN A 1 99 ? -1.035 0.149 10.568 1.00 96.12 99 ASN A C 1
ATOM 801 O O . ASN A 1 99 ? -0.651 -0.846 9.955 1.00 96.12 99 ASN A O 1
ATOM 805 N N . LYS A 1 100 ? -1.910 0.081 11.576 1.00 95.75 100 LYS A N 1
ATOM 806 C CA . LYS A 1 100 ? -2.462 -1.186 12.080 1.00 95.75 100 LYS A CA 1
ATOM 807 C C . LYS A 1 100 ? -3.455 -1.842 11.118 1.00 95.75 100 LYS A C 1
ATOM 809 O O . LYS A 1 100 ? -3.551 -3.060 11.127 1.00 95.75 100 LYS A O 1
ATOM 814 N N . THR A 1 101 ? -4.159 -1.059 10.300 1.00 95.88 101 THR A N 1
ATOM 815 C CA . THR A 1 101 ? -5.142 -1.566 9.328 1.00 95.88 101 THR A CA 1
ATOM 816 C C . THR A 1 101 ? -4.472 -2.443 8.277 1.00 95.88 101 THR A C 1
ATOM 818 O O . THR A 1 101 ? -4.947 -3.533 7.987 1.00 95.88 101 THR A O 1
ATOM 821 N N . TRP A 1 102 ? -3.344 -1.979 7.742 1.00 97.62 102 TRP A N 1
ATOM 822 C CA . TRP A 1 102 ? -2.615 -2.666 6.671 1.00 97.62 102 TRP A CA 1
ATOM 823 C C . TRP A 1 102 ? -1.400 -3.445 7.171 1.00 97.62 102 TRP A C 1
ATOM 825 O O . TRP A 1 102 ? -0.756 -4.171 6.415 1.00 97.62 102 TRP A O 1
ATOM 835 N N . ASN A 1 103 ? -1.082 -3.300 8.456 1.00 97.00 103 ASN A N 1
ATOM 836 C CA . ASN A 1 103 ? 0.091 -3.875 9.095 1.00 97.00 103 ASN A CA 1
ATOM 837 C C . ASN A 1 103 ? 1.398 -3.481 8.369 1.00 97.00 103 ASN A C 1
ATOM 839 O O . ASN A 1 103 ? 2.254 -4.309 8.053 1.00 97.00 103 ASN A O 1
ATOM 843 N N . VAL A 1 104 ? 1.523 -2.183 8.068 1.00 95.94 104 VAL A N 1
ATOM 844 C CA . VAL A 1 104 ? 2.661 -1.591 7.349 1.00 95.94 104 VAL A CA 1
ATOM 845 C C . VAL A 1 104 ? 3.249 -0.429 8.148 1.00 95.94 104 VAL A C 1
ATOM 847 O O . VAL A 1 104 ? 2.519 0.431 8.636 1.00 95.94 104 VAL A O 1
ATOM 850 N N . PHE A 1 105 ? 4.573 -0.366 8.268 1.00 94.62 105 PHE A N 1
ATOM 851 C CA . PHE A 1 105 ? 5.286 0.822 8.725 1.00 94.62 105 PHE A CA 1
ATOM 852 C C . PHE A 1 105 ? 5.319 1.872 7.620 1.00 94.62 105 PHE A C 1
ATOM 854 O O . PHE A 1 105 ? 5.868 1.634 6.547 1.00 94.62 105 PHE A O 1
ATOM 861 N N . VAL A 1 106 ? 4.775 3.048 7.914 1.00 92.94 106 VAL A N 1
ATOM 862 C CA . VAL A 1 106 ? 4.647 4.176 6.984 1.00 92.94 106 VAL A CA 1
ATOM 863 C C . VAL A 1 106 ? 5.408 5.389 7.522 1.00 92.94 106 VAL A C 1
ATOM 865 O O . VAL A 1 106 ? 5.602 5.477 8.742 1.00 92.94 106 VAL A O 1
ATOM 868 N N . PRO A 1 107 ? 5.876 6.318 6.672 1.00 90.25 107 PRO A N 1
ATOM 869 C CA . PRO A 1 107 ? 6.559 7.520 7.141 1.00 90.25 107 PRO A CA 1
ATOM 870 C C . PRO A 1 107 ? 5.675 8.334 8.089 1.00 90.25 107 PRO A C 1
ATOM 872 O O . PRO A 1 107 ? 4.462 8.457 7.894 1.00 90.25 107 PRO A O 1
ATOM 875 N N . ARG A 1 108 ? 6.268 8.903 9.142 1.00 87.50 108 ARG A N 1
ATOM 876 C CA . ARG A 1 108 ? 5.527 9.786 10.063 1.00 87.50 108 ARG A CA 1
ATOM 877 C C . ARG A 1 108 ? 5.044 11.052 9.364 1.00 87.50 108 ARG A C 1
ATOM 879 O O . ARG A 1 108 ? 3.949 11.518 9.665 1.00 87.50 108 ARG A O 1
ATOM 886 N N . ASN A 1 109 ? 5.842 11.535 8.422 1.00 83.44 109 ASN A N 1
ATOM 887 C CA . ASN A 1 109 ? 5.636 12.728 7.619 1.00 83.44 109 ASN A CA 1
ATOM 888 C C . ASN A 1 109 ? 5.007 12.420 6.250 1.00 83.44 109 ASN A C 1
ATOM 890 O O . ASN A 1 109 ? 5.295 13.110 5.282 1.00 83.44 109 ASN A O 1
ATOM 894 N N . ILE A 1 110 ? 4.169 11.382 6.138 1.00 81.56 110 ILE A N 1
ATOM 895 C CA . ILE A 1 110 ? 3.572 11.011 4.846 1.00 81.56 110 ILE A CA 1
ATOM 896 C C . ILE A 1 110 ? 2.821 12.173 4.171 1.00 81.56 110 ILE A C 1
ATOM 898 O O . ILE A 1 110 ? 2.932 12.338 2.964 1.00 81.56 110 ILE A O 1
ATOM 902 N N . GLU A 1 111 ? 2.171 13.040 4.953 1.00 78.19 111 GLU A N 1
ATOM 903 C CA . GLU A 1 111 ? 1.517 14.252 4.440 1.00 78.19 111 GLU A CA 1
ATOM 904 C C . GLU A 1 111 ? 2.507 15.264 3.849 1.00 78.19 111 GLU A C 1
ATOM 906 O O . GLU A 1 111 ? 2.170 15.999 2.930 1.00 78.19 111 GLU A O 1
ATOM 911 N N . GLU A 1 112 ? 3.739 15.322 4.365 1.00 75.69 112 GLU A N 1
ATOM 912 C CA . GLU A 1 112 ? 4.792 16.174 3.801 1.00 75.69 112 GLU A CA 1
ATOM 913 C C . GLU A 1 112 ? 5.334 15.588 2.497 1.00 75.69 112 GLU A C 1
ATOM 915 O O . GLU A 1 112 ? 5.608 16.336 1.564 1.00 75.69 112 GLU A O 1
ATOM 920 N N . VAL A 1 113 ? 5.434 14.257 2.416 1.00 69.88 113 VAL A N 1
ATOM 921 C CA . VAL A 1 113 ? 5.823 13.540 1.191 1.00 69.88 113 VAL A CA 1
ATOM 922 C C . VAL A 1 113 ? 4.774 13.734 0.091 1.00 69.88 113 VAL A C 1
ATOM 924 O O . VAL A 1 113 ? 5.125 13.865 -1.075 1.00 69.88 113 VAL A O 1
ATOM 927 N N . ALA A 1 114 ? 3.492 13.813 0.451 1.00 67.19 114 ALA A N 1
ATOM 928 C CA . ALA A 1 114 ? 2.398 14.056 -0.488 1.00 67.19 114 ALA A CA 1
ATOM 929 C C . ALA A 1 114 ? 2.097 15.551 -0.732 1.00 67.19 114 ALA A C 1
ATOM 931 O O . ALA A 1 114 ? 1.189 15.878 -1.491 1.00 67.19 114 ALA A O 1
ATOM 932 N N . ARG A 1 115 ? 2.828 16.479 -0.096 1.00 62.97 115 ARG A N 1
ATOM 933 C CA . ARG A 1 115 ? 2.488 17.918 -0.075 1.00 62.97 115 ARG A CA 1
ATOM 934 C C . ARG A 1 115 ? 2.703 18.643 -1.402 1.00 62.97 115 ARG A C 1
ATOM 936 O O . ARG A 1 115 ? 2.214 19.756 -1.563 1.00 62.97 115 ARG A O 1
ATOM 943 N N . PHE A 1 116 ? 3.456 18.040 -2.315 1.00 52.91 116 PHE A N 1
ATOM 944 C CA . PHE A 1 116 ? 3.768 18.591 -3.636 1.00 52.91 116 PHE A CA 1
ATOM 945 C C . PHE A 1 116 ? 3.016 17.871 -4.765 1.00 52.91 116 PHE A C 1
ATOM 947 O O . PHE A 1 116 ? 3.494 17.869 -5.900 1.00 52.91 116 PHE A O 1
ATOM 954 N N . VAL A 1 117 ? 1.879 17.243 -4.438 1.00 51.56 117 VAL A N 1
ATOM 955 C CA . VAL A 1 117 ? 1.003 16.529 -5.380 1.00 51.56 117 VAL A CA 1
ATOM 956 C C . VAL A 1 117 ? -0.381 17.162 -5.442 1.00 51.56 117 VAL A C 1
ATOM 958 O O . VAL A 1 117 ? -1.130 17.099 -4.434 1.00 51.56 117 VAL A O 1
#

Foldseek 3Di:
DDDPLNVLLVCQVCVVVQVHDLSSLVVVLVDQEDDLVVNVVVCVVVVDLLSLLLVLVSCVVCCVRYPDD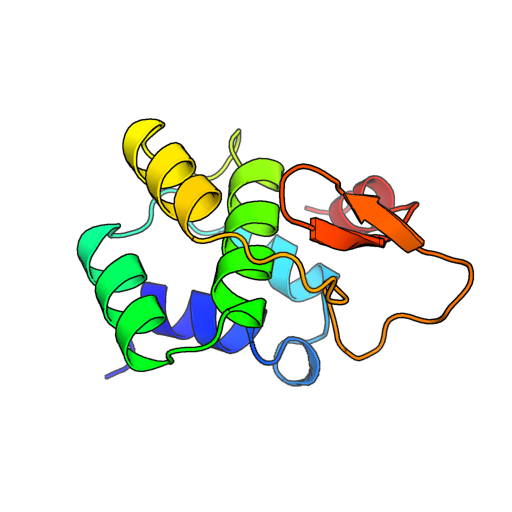PVSSVVSLVSADPDAEESHPPDDPPQWDADPSSNYTYGPVVVVSNVVD

Organism: NCBI:txid412755

Radius of gyration: 13.21 Å; chains: 1; bounding box: 31×33×37 Å

pLDDT: mean 87.8, std 9.74, range [45.56, 97.62]

Sequence (1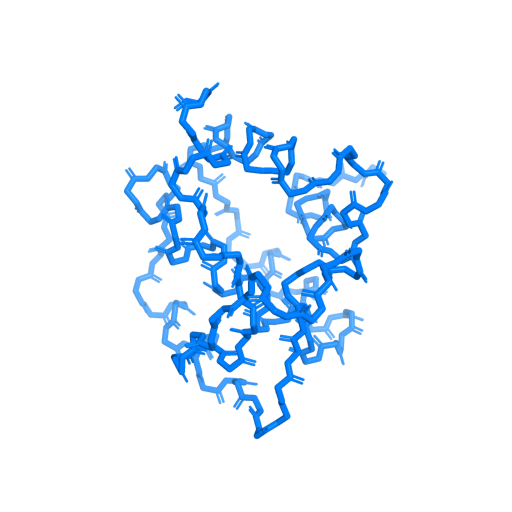17 aa):
MTDKERTVLDCIRRPDCCGGLEELIKSLDHFTSLDIAKLDEYLDRFGERSLVQRTGFILDYLKDRIRVPGEYMNDLKSRVGSRVYYLTPDMKPGNSKLNKTWNVFVPRNIEEVARFV

Secondary structure (DSSP, 8-state):
---HHHHHHHHHH-GGGTTSHHHHHHHHHT-SB--HHHHHHHHHHHT-HHHHHHHHHHHHHTTTTSB--HHHHHHHHHT--SS-EESSTTPPTTSEEEETTTTEEEETTHHHHTTT-